Protein AF-A0A2S2PWU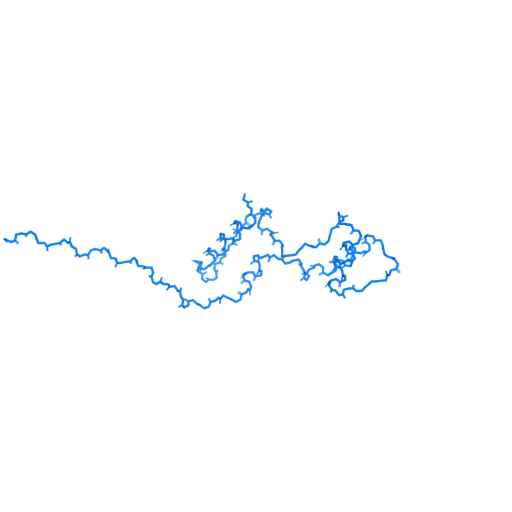6-F1 (afdb_monomer_lite)

Radius of gyration: 25.41 Å; chains: 1; bounding box: 59×40×78 Å

Secondary structure (DSSP, 8-state):
--HHHHHHHHHHHGGGSPTT--------GGG--BSS----TTS-HHHHHHHHHHTT---PSS--HHHHHHHHHHHGGGT--BHHHHHHHSPPPPSTT------------------

Sequence (115 aa):
MNGETFFNWIKNIIPLLKKNAVVVMDNASYHSVKIESCPTTNWRKADIEKWLYEKGETYEKPMVIPRLLEIVKRIKPRYDKYVIDEFYNSPRPPESKRPASSQHRRLQHRSRSRD

Structure (mmCIF, N/CA/C/O backbone):
data_AF-A0A2S2PWU6-F1
#
_entry.id   AF-A0A2S2PWU6-F1
#
loop_
_atom_site.group_PDB
_atom_site.id
_atom_site.type_symbol
_atom_site.label_atom_id
_atom_site.label_alt_id
_atom_site.label_comp_id
_atom_site.label_asym_id
_atom_site.label_entity_id
_atom_site.label_seq_id
_atom_site.pdbx_PDB_ins_code
_atom_site.Cartn_x
_atom_site.Cartn_y
_atom_site.Cartn_z
_atom_site.occupancy
_atom_site.B_iso_or_equiv
_atom_site.auth_seq_id
_atom_site.auth_comp_id
_atom_site.auth_asym_id
_atom_site.auth_atom_id
_atom_site.pdbx_PDB_model_num
ATOM 1 N N . MET A 1 1 ? -14.454 11.153 1.261 1.00 69.75 1 MET A N 1
ATOM 2 C CA . MET A 1 1 ? -13.707 10.649 2.436 1.00 69.75 1 MET A CA 1
ATOM 3 C C . MET A 1 1 ? -12.292 10.308 1.983 1.00 69.75 1 MET A C 1
ATOM 5 O O . MET A 1 1 ? -12.154 9.860 0.852 1.00 69.75 1 MET A O 1
ATOM 9 N N . ASN A 1 2 ? -11.255 10.572 2.783 1.00 84.44 2 ASN A N 1
ATOM 10 C CA . ASN A 1 2 ? -9.871 10.201 2.455 1.00 84.44 2 ASN A CA 1
ATOM 11 C C . ASN A 1 2 ? -9.379 9.079 3.391 1.00 84.44 2 ASN A C 1
ATOM 13 O O . ASN A 1 2 ? -9.988 8.831 4.436 1.00 84.44 2 ASN A O 1
ATOM 17 N N . GLY A 1 3 ? -8.301 8.394 3.002 1.00 82.12 3 GLY A N 1
ATOM 18 C CA . GLY A 1 3 ? -7.781 7.242 3.746 1.00 82.12 3 GLY A CA 1
ATOM 19 C C . GLY A 1 3 ? -7.333 7.578 5.170 1.00 82.12 3 GLY A C 1
ATOM 20 O O . GLY A 1 3 ? -7.560 6.797 6.087 1.00 82.12 3 GLY A O 1
ATOM 21 N N . GLU A 1 4 ? -6.780 8.771 5.386 1.00 85.62 4 GLU A N 1
ATOM 22 C CA . GLU A 1 4 ? -6.343 9.239 6.705 1.00 85.62 4 GLU A CA 1
ATOM 23 C C . GLU A 1 4 ? -7.523 9.502 7.654 1.00 85.62 4 GLU A C 1
ATOM 25 O O . GLU A 1 4 ? -7.516 9.069 8.804 1.00 85.62 4 GLU A O 1
ATOM 30 N N . THR A 1 5 ? -8.576 10.158 7.162 1.00 87.00 5 THR A N 1
ATOM 31 C CA . THR A 1 5 ? -9.817 10.410 7.913 1.00 87.00 5 THR A CA 1
ATOM 32 C C . THR A 1 5 ? -10.456 9.090 8.313 1.00 87.00 5 THR A C 1
ATOM 34 O O . THR A 1 5 ? -10.873 8.918 9.458 1.00 87.00 5 THR A O 1
ATOM 37 N N . PHE A 1 6 ? -10.499 8.138 7.379 1.00 86.88 6 PHE A N 1
ATOM 38 C CA . PHE A 1 6 ? -10.986 6.796 7.648 1.00 86.88 6 PHE A CA 1
ATOM 39 C C . PHE A 1 6 ? -10.130 6.076 8.701 1.00 86.88 6 PHE A C 1
ATOM 41 O O . PHE A 1 6 ? -10.671 5.533 9.664 1.00 86.88 6 PHE A O 1
ATOM 48 N N . PHE A 1 7 ? -8.804 6.118 8.563 1.00 86.62 7 PHE A N 1
ATOM 49 C CA . PHE A 1 7 ? -7.885 5.487 9.506 1.00 86.62 7 PHE A CA 1
ATOM 50 C C . PHE A 1 7 ? -8.022 6.067 10.923 1.00 86.62 7 PHE A C 1
ATOM 52 O O . PHE A 1 7 ? -8.106 5.326 11.903 1.00 86.62 7 PHE A O 1
ATOM 59 N N . ASN A 1 8 ? -8.128 7.391 11.039 1.00 87.94 8 ASN A N 1
ATOM 60 C CA . ASN A 1 8 ? -8.358 8.065 12.315 1.00 87.94 8 ASN A CA 1
ATOM 61 C C . ASN A 1 8 ? -9.701 7.668 12.938 1.00 87.94 8 ASN A C 1
ATOM 63 O O . ASN A 1 8 ? -9.785 7.461 14.149 1.00 87.94 8 ASN A O 1
ATOM 67 N N . TRP A 1 9 ? -10.750 7.518 12.130 1.00 89.19 9 TRP A N 1
ATOM 68 C CA . TRP A 1 9 ? -12.043 7.045 12.611 1.00 89.19 9 TRP A CA 1
ATOM 69 C C . TRP A 1 9 ? -11.973 5.599 13.128 1.00 89.19 9 TRP A C 1
ATOM 71 O O . TRP A 1 9 ? -12.337 5.349 14.280 1.00 89.19 9 TRP A O 1
ATOM 81 N N . ILE A 1 10 ? -11.440 4.653 12.345 1.00 87.94 10 ILE A N 1
ATOM 82 C CA . ILE A 1 10 ? -11.423 3.233 12.736 1.00 87.94 10 ILE A CA 1
ATOM 83 C C . ILE A 1 10 ? -10.522 2.974 13.950 1.00 87.94 10 ILE A C 1
ATOM 85 O O . ILE A 1 10 ? -10.879 2.188 14.829 1.00 87.94 10 ILE A O 1
ATOM 89 N N . LYS A 1 11 ? -9.408 3.709 14.065 1.00 87.19 11 LYS A N 1
ATOM 90 C CA . LYS A 1 11 ? -8.515 3.679 15.230 1.00 87.19 11 LYS A CA 1
ATOM 91 C C . LYS A 1 11 ? -9.239 4.024 16.533 1.00 87.19 11 LYS A C 1
ATOM 93 O O . LYS A 1 11 ? -8.936 3.435 17.567 1.00 87.19 11 LYS A O 1
ATOM 98 N N . ASN A 1 12 ? -10.194 4.953 16.488 1.00 88.81 12 ASN A N 1
ATOM 99 C CA . ASN A 1 12 ? -10.986 5.354 17.651 1.00 88.81 12 ASN A CA 1
ATOM 100 C C . ASN A 1 12 ? -12.160 4.402 17.928 1.00 88.81 12 ASN A C 1
ATOM 102 O O . ASN A 1 12 ? -12.552 4.238 19.081 1.00 88.81 12 ASN A O 1
ATOM 106 N N . ILE A 1 13 ? -12.707 3.755 16.895 1.00 89.19 13 ILE A N 1
ATOM 107 C CA . ILE A 1 13 ? -13.816 2.802 17.032 1.00 89.19 13 ILE A CA 1
ATOM 108 C C . ILE A 1 13 ? -13.345 1.449 17.577 1.00 89.19 13 ILE A C 1
ATOM 110 O O . ILE A 1 13 ? -14.004 0.900 18.456 1.00 89.19 13 ILE A O 1
ATOM 114 N N . ILE A 1 14 ? -12.209 0.914 17.111 1.00 86.81 14 ILE A N 1
ATOM 115 C CA . ILE A 1 14 ? -11.728 -0.431 17.487 1.00 86.81 14 ILE A CA 1
ATOM 116 C C . ILE A 1 14 ? -11.655 -0.655 19.015 1.00 86.81 14 ILE A C 1
ATOM 118 O O . ILE A 1 14 ? -12.136 -1.694 19.473 1.00 86.81 14 ILE A O 1
ATOM 122 N N . PRO A 1 15 ? -11.131 0.277 19.840 1.00 86.75 15 PRO A N 1
ATOM 123 C CA . PRO A 1 15 ? -11.099 0.128 21.302 1.00 86.75 15 PRO A CA 1
ATOM 124 C C . PRO A 1 15 ? -12.478 0.118 21.984 1.00 86.75 15 PRO A C 1
ATOM 126 O O . PRO A 1 15 ? -12.600 -0.302 23.139 1.00 86.75 15 PRO A O 1
ATOM 129 N N . LEU A 1 16 ? -13.514 0.611 21.303 1.00 88.62 16 LEU A N 1
ATOM 130 C CA . LEU A 1 16 ? -14.890 0.646 21.803 1.00 88.62 16 LEU A CA 1
ATOM 131 C C . LEU A 1 16 ? -15.652 -0.648 21.490 1.00 88.62 16 LEU A C 1
ATOM 133 O O . LEU A 1 16 ? -16.712 -0.892 22.066 1.00 88.62 16 LEU A O 1
ATOM 137 N N . LEU A 1 17 ? -15.123 -1.483 20.592 1.00 88.31 17 LEU A N 1
ATOM 138 C CA . LEU A 1 17 ? -15.754 -2.734 20.204 1.00 88.31 17 LEU A CA 1
ATOM 139 C C . LEU A 1 17 ? -15.564 -3.814 21.271 1.00 88.31 17 LEU A C 1
ATOM 141 O O . LEU A 1 17 ? -14.515 -3.938 21.906 1.00 88.31 17 LEU A O 1
ATOM 145 N N . LYS A 1 18 ? -16.593 -4.652 21.426 1.00 87.56 18 LYS A N 1
ATOM 146 C CA . LYS A 1 18 ? -16.519 -5.852 22.263 1.00 87.56 18 LYS A CA 1
ATOM 147 C C . LYS A 1 18 ? -15.467 -6.817 21.709 1.00 87.56 18 LYS A C 1
ATOM 149 O O . LYS A 1 18 ? -15.174 -6.837 20.512 1.00 87.56 18 LYS A O 1
ATOM 154 N N . LYS A 1 19 ? -14.923 -7.664 22.585 1.00 84.19 19 LYS A N 1
ATOM 155 C CA . LYS A 1 19 ? -14.042 -8.763 22.170 1.00 84.19 19 LYS A CA 1
ATOM 156 C C . LYS A 1 19 ? -14.753 -9.622 21.110 1.00 84.19 19 LYS A C 1
ATOM 158 O O . LYS A 1 19 ? -15.940 -9.901 21.253 1.00 84.19 19 LYS A O 1
ATOM 163 N N . ASN A 1 20 ? -14.019 -10.028 20.072 1.00 85.19 20 ASN A N 1
ATOM 164 C CA . ASN A 1 20 ? -14.509 -10.825 18.937 1.00 85.19 20 ASN A CA 1
ATOM 165 C C . ASN A 1 20 ? -15.611 -10.158 18.087 1.00 85.19 20 ASN A C 1
ATOM 167 O O . ASN A 1 20 ? -16.334 -10.851 17.376 1.00 85.19 20 ASN A O 1
ATOM 171 N N . ALA A 1 21 ? -15.765 -8.832 18.148 1.00 88.19 21 ALA A N 1
ATOM 172 C CA . ALA A 1 21 ? -16.638 -8.121 17.219 1.00 88.19 21 ALA A CA 1
ATOM 173 C C . ALA A 1 21 ? -16.116 -8.227 15.775 1.00 88.19 21 ALA A C 1
ATOM 175 O O . ALA A 1 21 ? -14.908 -8.159 15.539 1.00 88.19 21 ALA A O 1
ATOM 176 N N . VAL A 1 22 ? -17.042 -8.343 14.821 1.00 87.12 22 VAL A N 1
ATOM 177 C CA . VAL A 1 22 ? -16.759 -8.350 13.380 1.00 87.12 22 VAL A CA 1
ATOM 178 C C . VAL A 1 22 ? -17.153 -6.996 12.800 1.00 87.12 22 VAL A C 1
ATOM 180 O O . VAL A 1 22 ? -18.264 -6.522 13.032 1.00 87.12 22 VAL A O 1
ATOM 183 N N . VAL A 1 23 ? -16.243 -6.376 12.052 1.00 85.44 23 VAL A N 1
ATOM 184 C CA . VAL A 1 23 ? -16.494 -5.136 11.308 1.00 85.44 23 VAL A CA 1
ATOM 185 C C . VAL A 1 23 ? -16.529 -5.486 9.826 1.00 85.44 23 VAL A C 1
ATOM 187 O O . VAL A 1 23 ? -15.562 -6.031 9.303 1.00 85.44 23 VAL A O 1
ATOM 190 N N . VAL A 1 24 ? -17.641 -5.180 9.160 1.00 84.69 24 VAL A N 1
ATOM 191 C CA . VAL A 1 24 ? -17.807 -5.353 7.711 1.00 84.69 24 VAL A CA 1
ATOM 192 C C . VAL A 1 24 ? -17.857 -3.966 7.081 1.00 84.69 24 VAL A C 1
ATOM 194 O O . VAL A 1 24 ? -18.603 -3.109 7.551 1.00 84.69 24 VAL A O 1
ATOM 197 N N . MET A 1 25 ? -17.044 -3.741 6.052 1.00 84.38 25 MET A N 1
ATOM 198 C CA . MET A 1 25 ? -16.939 -2.468 5.333 1.00 84.38 25 MET A CA 1
ATOM 199 C C . MET A 1 25 ? -17.311 -2.675 3.867 1.00 84.38 25 MET A C 1
ATOM 201 O O . MET A 1 25 ? -17.150 -3.775 3.334 1.00 84.38 25 MET A O 1
ATOM 205 N N . ASP A 1 26 ? -17.809 -1.627 3.218 1.00 85.25 26 ASP A N 1
ATOM 206 C CA . ASP A 1 26 ? -18.003 -1.608 1.774 1.00 85.25 26 ASP A CA 1
ATOM 207 C C . ASP A 1 26 ? -16.654 -1.530 1.035 1.00 85.25 26 ASP A C 1
ATOM 209 O O . ASP A 1 26 ? -15.612 -1.196 1.601 1.00 85.25 26 ASP A O 1
ATOM 213 N N . ASN A 1 27 ? -16.650 -1.873 -0.254 1.00 83.56 27 ASN A N 1
ATOM 214 C CA . ASN A 1 27 ? -15.435 -1.868 -1.073 1.00 83.56 27 ASN A CA 1
ATOM 215 C C . ASN A 1 27 ? -15.120 -0.46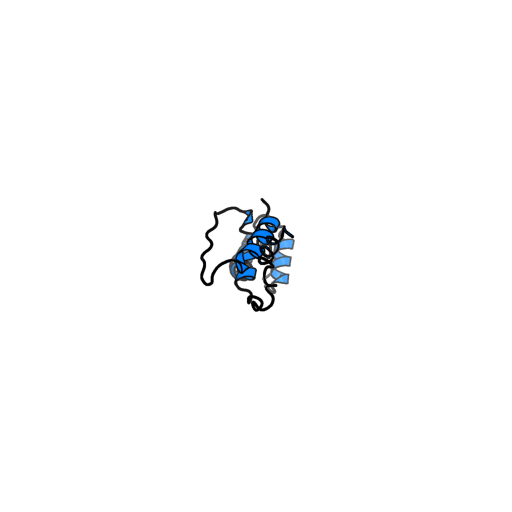1 -1.608 1.00 83.56 27 ASN A C 1
ATOM 217 O O . ASN A 1 27 ? -15.146 -0.218 -2.816 1.00 83.56 27 ASN A O 1
ATOM 221 N N . ALA A 1 28 ? -14.856 0.484 -0.710 1.00 81.00 28 ALA A N 1
ATOM 222 C CA . ALA A 1 28 ? -14.450 1.833 -1.080 1.00 81.00 28 ALA A CA 1
ATOM 223 C C . ALA A 1 28 ? -12.920 1.983 -1.088 1.00 81.00 28 ALA A C 1
ATOM 225 O O . ALA A 1 28 ? -12.217 1.534 -0.183 1.00 81.00 28 ALA A O 1
ATOM 226 N N . SER A 1 29 ? -12.389 2.667 -2.104 1.00 80.50 29 SER A N 1
ATOM 227 C CA . SER A 1 29 ? -10.940 2.764 -2.353 1.00 80.50 29 SER A CA 1
ATOM 228 C C . SER A 1 29 ? -10.141 3.379 -1.199 1.00 80.50 29 SER A C 1
ATOM 230 O O . SER A 1 29 ? -8.973 3.046 -1.011 1.00 80.50 29 SER A O 1
ATOM 232 N N . TYR A 1 30 ? -10.763 4.242 -0.394 1.00 81.56 30 TYR A N 1
ATOM 233 C CA . TYR A 1 30 ? -10.137 4.863 0.77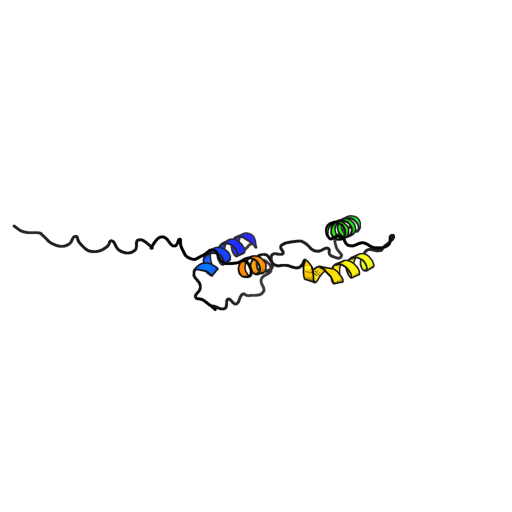5 1.00 81.56 30 TYR A CA 1
ATOM 234 C C . TYR A 1 30 ? -9.995 3.919 1.981 1.00 81.56 30 TYR A C 1
ATOM 236 O O . TYR A 1 30 ? -9.273 4.265 2.913 1.00 81.56 30 TYR A O 1
ATOM 244 N N . HIS A 1 31 ? -10.625 2.739 1.977 1.00 78.00 31 HIS A N 1
ATOM 245 C CA . HIS A 1 31 ? -10.365 1.690 2.970 1.00 78.00 31 HIS A CA 1
ATOM 246 C C . HIS A 1 31 ? -9.064 0.937 2.680 1.00 78.00 31 HIS A C 1
ATOM 248 O O . HIS A 1 31 ? -8.408 0.443 3.588 1.00 78.00 31 HIS A O 1
ATOM 254 N N . SER A 1 32 ? -8.638 0.872 1.421 1.00 79.56 32 SER A N 1
ATOM 255 C CA . SER A 1 32 ? -7.497 0.059 0.992 1.00 79.56 32 SER A CA 1
ATOM 256 C C . SER A 1 32 ? -6.190 0.857 0.942 1.00 79.56 32 SER A C 1
ATOM 258 O O . SER A 1 32 ? -5.455 0.801 -0.047 1.00 79.56 32 SER A O 1
ATOM 260 N N . VAL A 1 33 ? -5.886 1.614 2.002 1.00 81.62 33 VAL A N 1
ATOM 261 C CA . VAL A 1 33 ? -4.625 2.367 2.090 1.00 81.62 33 VAL A CA 1
ATOM 262 C C . VAL A 1 33 ? -3.467 1.388 2.269 1.00 81.62 33 VAL A C 1
ATOM 264 O O . VAL A 1 33 ? -3.390 0.676 3.274 1.00 81.62 33 VAL A O 1
ATOM 267 N N . LYS A 1 34 ? -2.566 1.353 1.285 1.00 83.12 34 LYS A N 1
ATOM 268 C CA . LYS A 1 34 ? -1.351 0.535 1.327 1.00 83.12 34 LYS A CA 1
ATOM 269 C C . LYS A 1 34 ? -0.270 1.222 2.146 1.00 83.12 34 LYS A C 1
ATOM 271 O O . LYS A 1 34 ? -0.128 2.440 2.082 1.00 83.12 34 LYS A O 1
ATOM 276 N N . ILE A 1 35 ? 0.505 0.428 2.875 1.00 78.75 35 ILE A N 1
ATOM 277 C CA . ILE A 1 35 ? 1.662 0.912 3.642 1.00 78.75 35 ILE A CA 1
ATOM 278 C C . ILE A 1 35 ? 2.773 1.358 2.702 1.00 78.75 35 ILE A C 1
ATOM 280 O O . ILE A 1 35 ? 3.405 2.387 2.914 1.00 78.75 35 ILE A O 1
ATOM 284 N N . GLU A 1 36 ? 2.977 0.597 1.633 1.00 81.38 36 GLU A N 1
ATOM 285 C CA . GLU A 1 36 ? 3.942 0.922 0.603 1.00 81.38 36 GLU A CA 1
ATOM 286 C C . GLU A 1 36 ? 3.354 0.752 -0.794 1.00 81.38 36 GLU A C 1
ATOM 288 O O . GLU A 1 36 ? 2.498 -0.096 -1.061 1.00 81.38 36 GLU A O 1
ATOM 293 N N . SER A 1 37 ? 3.826 1.592 -1.710 1.00 82.81 37 SER A N 1
ATOM 294 C CA . SER A 1 37 ? 3.423 1.517 -3.108 1.00 82.81 37 SER A CA 1
ATOM 295 C C . SER A 1 37 ? 4.274 0.478 -3.825 1.00 82.81 37 SER A C 1
ATOM 297 O O . SER A 1 37 ? 5.476 0.656 -3.996 1.00 82.81 37 SER A O 1
ATOM 299 N N . CYS A 1 38 ? 3.639 -0.608 -4.261 1.00 86.75 3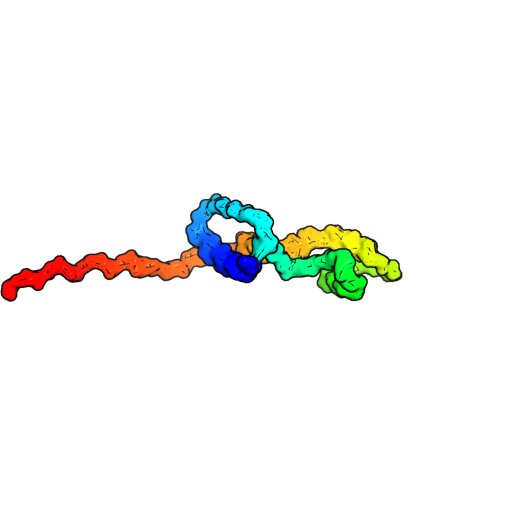8 CYS A N 1
ATOM 300 C CA . CYS A 1 38 ? 4.288 -1.600 -5.112 1.00 86.75 38 CYS A CA 1
ATOM 301 C C . CYS A 1 38 ? 4.371 -1.093 -6.563 1.00 86.75 38 CYS A C 1
ATOM 303 O O . CYS A 1 38 ? 3.400 -0.491 -7.043 1.00 86.75 38 CYS A O 1
ATOM 305 N N . PRO A 1 39 ? 5.455 -1.398 -7.298 1.00 89.00 39 PRO A N 1
ATOM 306 C CA . PRO A 1 39 ? 5.580 -0.999 -8.688 1.00 89.00 39 PRO A CA 1
ATOM 307 C C . PRO A 1 39 ? 4.461 -1.549 -9.577 1.00 89.00 39 PRO A C 1
ATOM 309 O O . PRO A 1 39 ? 3.966 -2.665 -9.394 1.00 89.00 39 PRO A O 1
ATOM 312 N N . THR A 1 40 ? 4.071 -0.751 -10.568 1.00 88.06 40 THR A N 1
ATOM 313 C CA . THR A 1 40 ? 3.053 -1.096 -11.572 1.00 88.06 40 THR A CA 1
ATOM 314 C C . THR A 1 40 ? 3.594 -0.850 -12.979 1.00 88.06 40 THR A C 1
ATOM 316 O O . THR A 1 40 ? 4.683 -0.308 -13.145 1.00 88.06 40 THR A O 1
ATOM 319 N N . THR A 1 41 ? 2.834 -1.217 -14.013 1.00 87.31 41 THR A N 1
ATOM 320 C CA . THR A 1 41 ? 3.195 -0.971 -15.423 1.00 87.31 41 THR A CA 1
ATOM 321 C C . THR A 1 41 ? 3.418 0.503 -15.756 1.00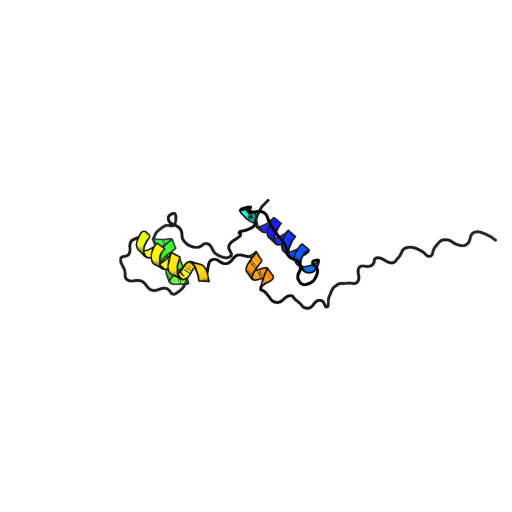 87.31 41 THR A C 1
ATOM 323 O O . THR A 1 41 ? 4.084 0.799 -16.740 1.00 87.31 41 THR A O 1
ATOM 326 N N . ASN A 1 42 ? 2.897 1.417 -14.933 1.00 89.56 42 ASN A N 1
ATOM 327 C CA . ASN A 1 42 ? 3.030 2.860 -15.123 1.00 89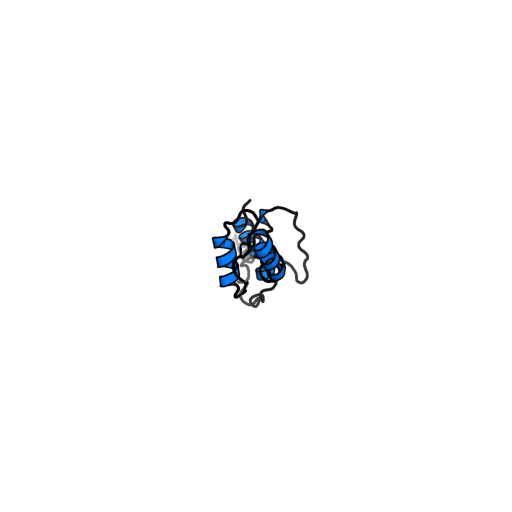.56 42 ASN A CA 1
ATOM 328 C C . ASN A 1 42 ? 4.317 3.438 -14.506 1.00 89.56 42 ASN A C 1
ATOM 330 O O . ASN A 1 42 ? 4.576 4.630 -14.648 1.00 89.56 42 ASN A O 1
ATOM 334 N N . TRP A 1 43 ? 5.107 2.633 -13.790 1.00 92.75 43 TRP A N 1
ATOM 335 C CA . TRP A 1 43 ? 6.362 3.083 -13.185 1.00 92.75 43 TRP A CA 1
ATOM 336 C C . TRP A 1 43 ? 7.483 3.135 -14.220 1.00 92.75 43 TRP A C 1
ATOM 338 O O . TRP A 1 43 ? 7.534 2.323 -15.148 1.00 92.75 43 TRP A O 1
ATOM 348 N N . ARG A 1 44 ? 8.428 4.066 -14.048 1.00 93.38 44 ARG A N 1
ATOM 349 C CA . ARG A 1 44 ? 9.626 4.088 -14.892 1.00 93.38 44 ARG A CA 1
ATOM 350 C C . ARG A 1 44 ? 10.485 2.880 -14.550 1.00 93.38 44 ARG A C 1
ATOM 352 O O . ARG A 1 44 ? 10.575 2.480 -13.393 1.00 93.38 44 ARG A O 1
ATOM 359 N N . LYS A 1 45 ? 11.186 2.340 -15.549 1.00 91.12 45 LYS A N 1
ATOM 360 C CA . LYS A 1 45 ? 12.097 1.202 -15.359 1.00 91.12 45 LYS A CA 1
ATOM 361 C C . LYS A 1 45 ? 13.062 1.425 -14.187 1.00 91.12 45 LYS A C 1
ATOM 363 O O . LYS A 1 45 ? 13.182 0.550 -13.342 1.00 91.12 45 LYS A O 1
ATOM 368 N N . ALA A 1 46 ? 13.681 2.604 -14.110 1.00 91.56 46 ALA A N 1
ATOM 369 C CA . ALA A 1 46 ? 14.607 2.954 -13.034 1.00 91.56 46 ALA A CA 1
ATOM 370 C C . ALA A 1 46 ? 13.963 2.891 -11.635 1.00 91.56 46 ALA A C 1
ATOM 372 O O . ALA A 1 46 ? 14.602 2.422 -10.698 1.00 91.56 46 ALA A O 1
ATOM 373 N N . ASP A 1 47 ? 12.696 3.293 -11.498 1.00 93.06 47 ASP A N 1
ATOM 374 C CA . ASP A 1 47 ? 11.977 3.247 -10.218 1.00 93.06 47 ASP A CA 1
ATOM 375 C C . ASP A 1 47 ? 11.664 1.800 -9.807 1.00 93.06 47 ASP A C 1
ATOM 377 O O . ASP A 1 47 ? 11.769 1.450 -8.634 1.00 93.06 47 ASP A O 1
ATOM 381 N N . ILE A 1 48 ? 11.334 0.936 -10.776 1.00 92.25 48 ILE A N 1
ATOM 382 C CA . ILE A 1 48 ? 11.133 -0.504 -10.539 1.00 92.25 48 ILE A CA 1
ATOM 383 C C . ILE A 1 48 ? 12.452 -1.157 -10.104 1.00 92.25 48 ILE A C 1
ATOM 385 O O . ILE A 1 48 ? 12.475 -1.917 -9.138 1.00 92.25 48 ILE A O 1
ATOM 389 N N . GLU A 1 49 ? 13.553 -0.848 -10.795 1.00 91.06 49 GLU A N 1
ATOM 390 C CA . GLU A 1 49 ? 14.890 -1.347 -10.457 1.00 91.06 49 GLU A CA 1
ATOM 391 C C . GLU A 1 49 ? 15.320 -0.910 -9.052 1.00 91.06 49 GLU A C 1
ATOM 393 O O . GLU A 1 49 ? 15.836 -1.726 -8.288 1.00 91.06 49 GLU A O 1
ATOM 398 N N . LYS A 1 50 ? 15.069 0.357 -8.702 1.00 92.00 50 LYS A N 1
ATOM 399 C CA . LYS A 1 50 ? 15.341 0.905 -7.372 1.00 92.00 50 LYS A CA 1
ATOM 400 C C . LYS A 1 50 ? 14.515 0.201 -6.299 1.00 92.00 50 LYS A C 1
ATOM 402 O O . LYS A 1 50 ? 15.074 -0.204 -5.287 1.00 92.00 50 LYS A O 1
ATOM 407 N N . TRP A 1 51 ? 13.216 0.007 -6.530 1.00 92.56 51 TRP A N 1
ATOM 408 C CA . TRP A 1 51 ? 12.349 -0.683 -5.575 1.00 92.56 51 TRP A CA 1
ATOM 409 C C . TRP A 1 51 ? 12.805 -2.129 -5.336 1.00 92.56 51 TRP A C 1
ATOM 411 O O . TRP A 1 51 ? 12.903 -2.558 -4.192 1.00 92.56 51 TRP A O 1
ATOM 421 N N . LEU A 1 52 ? 13.160 -2.870 -6.393 1.00 91.12 52 LEU A N 1
ATOM 422 C CA . LEU A 1 52 ? 13.707 -4.228 -6.260 1.00 91.12 52 LEU A CA 1
ATOM 423 C C . LEU A 1 52 ? 15.023 -4.245 -5.469 1.00 91.12 52 LEU A C 1
ATOM 425 O O . LEU A 1 52 ? 15.196 -5.092 -4.594 1.00 91.12 52 LEU A O 1
ATOM 429 N N . TYR A 1 53 ? 15.909 -3.279 -5.724 1.00 90.88 53 TYR A N 1
ATOM 430 C CA . TYR A 1 53 ? 17.156 -3.121 -4.977 1.00 90.88 53 TYR A CA 1
ATOM 431 C C . TYR A 1 53 ? 16.910 -2.828 -3.488 1.00 90.88 53 TYR A C 1
ATOM 433 O O . TYR A 1 53 ? 17.520 -3.461 -2.631 1.00 90.88 53 TYR A O 1
ATOM 441 N N . GLU A 1 54 ? 15.972 -1.934 -3.160 1.00 90.69 54 GLU A N 1
ATOM 442 C CA . GLU A 1 54 ? 15.574 -1.633 -1.775 1.00 90.69 54 GLU A CA 1
ATOM 443 C C . GLU A 1 54 ? 14.985 -2.854 -1.052 1.00 90.69 54 GLU A C 1
ATOM 445 O O . GLU A 1 54 ? 15.107 -2.967 0.168 1.00 90.69 54 GLU A O 1
ATOM 450 N N . LYS A 1 55 ? 14.367 -3.788 -1.787 1.00 90.19 55 LYS A N 1
ATOM 451 C CA . LYS A 1 55 ? 13.881 -5.069 -1.245 1.00 90.19 55 LYS A CA 1
ATOM 452 C C . LYS A 1 55 ? 14.950 -6.161 -1.183 1.00 90.19 55 LYS A C 1
ATOM 454 O O . LYS A 1 55 ? 14.667 -7.240 -0.670 1.00 90.19 55 LYS A O 1
ATOM 459 N N . GLY A 1 56 ? 16.165 -5.882 -1.655 1.00 88.69 56 GLY A N 1
ATOM 460 C CA . GLY A 1 56 ? 17.275 -6.833 -1.676 1.00 88.69 56 GLY A CA 1
ATOM 461 C C . GLY A 1 56 ? 17.156 -7.905 -2.762 1.00 88.69 56 GLY A C 1
ATOM 462 O O . GLY A 1 56 ? 17.833 -8.926 -2.675 1.00 88.69 56 GLY A O 1
ATOM 463 N N . GLU A 1 57 ? 16.310 -7.705 -3.777 1.00 89.06 57 GLU A N 1
ATOM 464 C CA . GLU A 1 57 ? 16.188 -8.644 -4.894 1.00 89.06 57 GLU A CA 1
ATOM 465 C C . GLU A 1 57 ? 17.251 -8.359 -5.955 1.00 89.06 57 GLU A C 1
ATOM 467 O O . GLU A 1 57 ? 17.362 -7.252 -6.490 1.00 89.06 57 GLU A O 1
ATOM 472 N N . THR A 1 58 ? 18.016 -9.392 -6.296 1.00 84.38 58 THR A N 1
ATOM 473 C CA . THR A 1 58 ? 18.995 -9.357 -7.379 1.00 84.38 58 THR A CA 1
ATOM 474 C C . THR A 1 58 ? 18.386 -9.926 -8.658 1.00 84.38 58 THR A C 1
ATOM 476 O O . THR A 1 58 ? 17.600 -10.874 -8.643 1.00 84.38 58 THR A O 1
ATOM 479 N N . TYR A 1 59 ? 18.734 -9.328 -9.793 1.00 83.00 59 TYR A N 1
ATOM 480 C CA . TYR A 1 59 ? 18.302 -9.776 -11.112 1.00 83.00 59 TYR A CA 1
ATOM 481 C C . TYR A 1 59 ? 19.415 -9.530 -12.130 1.00 83.00 59 TYR A C 1
ATOM 483 O O . TYR A 1 59 ? 20.212 -8.600 -11.991 1.00 83.00 59 TYR A O 1
ATOM 491 N N . GLU A 1 60 ? 19.479 -10.377 -13.152 1.00 83.12 60 GLU A N 1
ATOM 492 C CA . GLU A 1 60 ? 20.482 -10.278 -14.209 1.00 83.12 60 GLU A CA 1
ATOM 493 C C . GLU A 1 60 ? 20.146 -9.121 -15.159 1.00 83.12 60 GLU A C 1
ATOM 495 O O . GLU A 1 60 ? 19.019 -9.007 -15.641 1.00 83.12 60 GLU A O 1
ATOM 500 N N . LYS A 1 61 ? 21.103 -8.225 -15.415 1.00 81.69 61 LYS A N 1
ATOM 501 C CA . LYS A 1 61 ? 20.924 -7.123 -16.370 1.00 81.69 61 LYS A CA 1
ATOM 502 C C . LYS A 1 61 ? 21.432 -7.545 -17.756 1.00 81.69 61 LYS A C 1
ATOM 504 O O . LYS A 1 61 ? 22.459 -8.211 -17.823 1.00 81.69 61 LYS A O 1
ATOM 509 N N . PRO A 1 62 ? 20.795 -7.092 -18.854 1.00 81.56 62 PRO A N 1
ATOM 510 C CA . PRO A 1 62 ? 19.661 -6.165 -18.914 1.00 81.56 62 PRO A CA 1
ATOM 511 C C . PRO A 1 62 ? 18.287 -6.866 -18.888 1.00 81.56 62 PRO A C 1
ATOM 513 O O . PRO A 1 62 ? 18.049 -7.815 -19.624 1.00 81.56 62 PRO A O 1
ATOM 516 N N . MET A 1 63 ? 17.327 -6.326 -18.124 1.00 84.50 63 MET A N 1
ATOM 517 C CA . MET A 1 63 ? 15.920 -6.762 -18.159 1.00 84.50 63 MET A CA 1
ATOM 518 C C . MET A 1 63 ? 14.982 -5.698 -18.735 1.00 84.50 63 MET A C 1
ATOM 520 O O . MET A 1 63 ? 15.208 -4.492 -18.610 1.00 84.50 63 MET A O 1
ATOM 524 N N . VAL A 1 64 ? 13.896 -6.153 -19.358 1.00 89.94 64 VAL A N 1
ATOM 525 C CA . VAL A 1 64 ? 12.773 -5.314 -19.805 1.00 89.94 64 VAL A CA 1
ATOM 526 C C . VAL A 1 64 ? 11.733 -5.156 -18.690 1.00 89.94 64 VAL A C 1
ATOM 528 O O . VAL A 1 64 ? 11.641 -6.002 -17.802 1.00 89.94 64 VAL A O 1
ATOM 531 N N . ILE A 1 65 ? 10.916 -4.097 -18.749 1.00 91.31 65 ILE A N 1
ATOM 532 C CA . ILE A 1 65 ? 9.890 -3.796 -17.730 1.00 91.31 65 ILE A CA 1
ATOM 533 C C . ILE A 1 65 ? 8.987 -5.007 -17.412 1.00 91.31 65 ILE A C 1
ATOM 535 O O . ILE A 1 65 ? 8.815 -5.293 -16.228 1.00 91.31 65 ILE A O 1
ATOM 539 N N . PRO A 1 66 ? 8.457 -5.771 -18.393 1.00 91.88 66 PRO A N 1
ATOM 540 C CA . PRO A 1 66 ? 7.623 -6.937 -18.093 1.00 91.88 66 PRO A CA 1
ATOM 541 C C . PRO A 1 66 ? 8.319 -7.988 -17.218 1.00 91.88 66 PRO A C 1
ATOM 543 O O . PRO A 1 66 ? 7.710 -8.484 -16.275 1.00 91.88 66 PRO A O 1
ATOM 546 N N . ARG A 1 67 ? 9.607 -8.267 -17.470 1.00 91.75 67 ARG A N 1
ATOM 547 C CA . ARG A 1 67 ? 10.405 -9.216 -16.673 1.00 91.75 67 ARG A CA 1
ATOM 548 C C . ARG A 1 67 ? 10.631 -8.716 -15.251 1.00 91.75 67 ARG A C 1
ATOM 550 O O . ARG A 1 67 ? 10.466 -9.476 -14.304 1.00 91.75 67 ARG A O 1
ATOM 557 N N . LEU A 1 68 ? 10.926 -7.427 -15.084 1.00 91.69 68 LEU A N 1
ATOM 558 C CA . LEU A 1 68 ? 11.035 -6.828 -13.751 1.00 91.69 68 LEU A CA 1
ATOM 559 C C . LEU A 1 68 ? 9.707 -6.935 -12.986 1.00 91.69 68 LEU A C 1
ATOM 561 O O . LEU A 1 68 ? 9.695 -7.265 -11.803 1.00 91.69 68 LEU A O 1
ATOM 565 N N . LEU A 1 69 ? 8.574 -6.728 -13.664 1.00 92.62 69 LEU A N 1
ATOM 566 C CA . LEU A 1 69 ? 7.252 -6.856 -13.052 1.00 92.62 69 LEU A CA 1
ATOM 567 C C . LEU A 1 69 ? 6.883 -8.304 -12.692 1.00 92.62 69 LEU A C 1
ATOM 569 O O . LEU A 1 69 ? 6.111 -8.494 -11.755 1.00 92.62 69 LEU A O 1
ATOM 573 N N . GLU A 1 70 ? 7.418 -9.321 -13.373 1.00 92.56 70 GLU A N 1
ATOM 574 C CA . GLU A 1 70 ? 7.282 -10.728 -12.952 1.00 92.56 70 GLU A CA 1
ATOM 575 C C . GLU A 1 70 ? 7.947 -10.963 -11.588 1.00 92.56 70 GLU A C 1
ATOM 577 O O . GLU A 1 70 ? 7.342 -11.568 -10.700 1.00 92.56 70 GLU A O 1
ATOM 582 N N . ILE A 1 71 ? 9.145 -10.408 -11.385 1.00 91.25 71 ILE A N 1
ATOM 583 C CA . ILE A 1 71 ? 9.855 -10.471 -10.099 1.00 91.25 71 ILE A CA 1
ATOM 584 C C . ILE A 1 71 ? 9.064 -9.716 -9.027 1.00 91.25 71 ILE A C 1
ATOM 586 O O . ILE A 1 71 ? 8.802 -10.263 -7.954 1.00 91.25 71 ILE A O 1
ATOM 590 N N . VAL A 1 72 ? 8.596 -8.500 -9.340 1.00 91.06 72 VAL A N 1
ATOM 591 C CA . VAL A 1 72 ? 7.737 -7.720 -8.435 1.00 91.06 72 VAL A CA 1
ATOM 592 C C . VAL A 1 72 ? 6.497 -8.524 -8.051 1.00 91.06 72 VAL A C 1
ATOM 594 O O . VAL A 1 72 ? 6.193 -8.620 -6.869 1.00 91.06 72 VAL A O 1
ATOM 597 N N . LYS A 1 73 ? 5.795 -9.155 -9.002 1.00 90.38 73 LYS A N 1
ATOM 598 C CA . LYS A 1 73 ? 4.604 -9.977 -8.719 1.00 90.38 73 LYS A CA 1
ATOM 599 C C . LYS A 1 73 ? 4.897 -11.124 -7.754 1.00 90.38 73 LYS A C 1
ATOM 601 O O . LYS A 1 73 ? 4.061 -11.400 -6.899 1.00 90.38 73 LYS A O 1
ATOM 606 N N . ARG A 1 74 ? 6.065 -11.765 -7.862 1.00 89.81 74 ARG A N 1
ATOM 607 C CA . ARG A 1 74 ? 6.475 -12.862 -6.973 1.00 89.81 74 ARG A CA 1
ATOM 608 C C . ARG A 1 74 ? 6.663 -12.398 -5.528 1.00 89.81 74 ARG A C 1
ATOM 610 O O . ARG A 1 74 ? 6.294 -13.120 -4.607 1.00 89.81 74 ARG A O 1
ATOM 617 N N . ILE A 1 75 ? 7.233 -11.212 -5.326 1.00 89.69 75 ILE A N 1
ATOM 618 C CA . ILE A 1 75 ? 7.570 -10.715 -3.982 1.00 89.69 75 ILE A CA 1
ATOM 619 C C . ILE A 1 75 ? 6.486 -9.818 -3.382 1.00 89.69 75 ILE A C 1
ATOM 621 O O . ILE A 1 75 ? 6.395 -9.698 -2.163 1.00 89.69 75 ILE A O 1
ATOM 625 N N . LYS A 1 76 ? 5.636 -9.225 -4.225 1.00 85.75 76 LYS A N 1
ATOM 626 C CA . LYS A 1 76 ? 4.567 -8.294 -3.856 1.00 85.75 76 LYS A CA 1
ATOM 627 C C . LYS A 1 76 ? 3.705 -8.776 -2.687 1.00 85.75 76 LYS A C 1
ATOM 629 O O . LYS A 1 76 ? 3.492 -7.958 -1.805 1.00 85.75 76 LYS A O 1
ATOM 634 N N . PRO A 1 77 ? 3.275 -10.049 -2.576 1.00 85.38 77 PRO A N 1
ATOM 635 C CA . PRO A 1 77 ? 2.472 -10.497 -1.434 1.00 85.38 77 PRO A CA 1
ATOM 636 C C . PRO A 1 77 ? 3.118 -10.265 -0.057 1.00 85.38 77 PRO A C 1
ATOM 638 O O . PRO A 1 77 ? 2.411 -10.181 0.938 1.00 85.38 77 PRO A O 1
ATOM 641 N N . ARG A 1 78 ? 4.450 -10.140 0.021 1.00 84.19 78 ARG A N 1
ATOM 642 C CA . ARG A 1 78 ? 5.169 -9.845 1.275 1.00 84.19 78 ARG A CA 1
ATOM 643 C C . ARG A 1 78 ? 5.085 -8.369 1.685 1.00 84.19 78 ARG A C 1
ATOM 645 O O . ARG A 1 78 ? 5.250 -8.050 2.860 1.00 84.19 78 ARG A O 1
ATOM 652 N N . TYR A 1 79 ? 4.848 -7.500 0.709 1.00 82.44 79 TYR A N 1
ATOM 653 C CA . TYR A 1 79 ? 4.938 -6.041 0.793 1.00 82.44 79 TYR A CA 1
ATOM 654 C C . TYR A 1 79 ? 3.581 -5.355 0.558 1.00 82.44 79 TYR A C 1
ATOM 656 O O . TYR A 1 79 ? 3.392 -4.192 0.900 1.00 82.44 79 TYR A O 1
ATOM 664 N N . ASP A 1 80 ? 2.602 -6.076 0.005 1.00 81.06 80 ASP A N 1
ATOM 665 C CA . ASP A 1 80 ? 1.245 -5.596 -0.259 1.00 81.06 80 ASP A CA 1
ATOM 666 C C . ASP A 1 80 ? 0.398 -5.628 1.020 1.00 81.06 80 ASP A C 1
ATOM 668 O O . ASP A 1 80 ? -0.563 -6.384 1.146 1.00 81.06 80 ASP A O 1
ATOM 672 N N . LYS A 1 81 ? 0.827 -4.840 2.008 1.00 84.44 81 LYS A N 1
ATOM 673 C CA . LYS A 1 81 ? 0.210 -4.738 3.329 1.00 84.44 81 LYS A CA 1
ATOM 674 C C . LYS A 1 81 ? -0.662 -3.493 3.428 1.00 84.44 81 LYS A C 1
ATOM 676 O O . LYS A 1 81 ? -0.279 -2.409 2.972 1.00 84.44 81 LYS A O 1
ATOM 681 N N . TYR A 1 82 ? -1.809 -3.634 4.086 1.00 85.50 82 TYR A N 1
ATOM 682 C CA . TYR A 1 82 ? -2.720 -2.529 4.365 1.00 85.50 82 TYR A CA 1
ATOM 683 C C . TYR A 1 82 ? -2.466 -1.931 5.745 1.00 85.50 82 TYR A C 1
ATOM 685 O O . TYR A 1 82 ? -2.192 -2.638 6.713 1.00 85.50 82 TYR A O 1
ATOM 693 N N . VAL A 1 83 ? -2.603 -0.608 5.840 1.00 83.50 83 VAL A N 1
ATOM 694 C CA . VAL A 1 83 ? -2.375 0.146 7.084 1.00 83.50 83 VAL A CA 1
ATOM 695 C C . VAL A 1 83 ? -3.293 -0.349 8.212 1.00 83.50 83 VAL A C 1
ATOM 697 O O . VAL A 1 83 ? -2.878 -0.440 9.366 1.00 83.50 83 VAL A O 1
ATOM 700 N N . ILE A 1 84 ? -4.540 -0.692 7.880 1.00 82.88 84 ILE A N 1
ATOM 701 C CA . ILE A 1 84 ? -5.545 -1.162 8.845 1.00 82.88 84 ILE A CA 1
ATOM 702 C C . ILE A 1 84 ? -5.201 -2.559 9.364 1.00 82.88 84 ILE A C 1
ATOM 704 O O . ILE A 1 84 ? -5.330 -2.805 10.562 1.00 82.88 84 ILE A O 1
ATOM 708 N N . ASP A 1 85 ? -4.741 -3.451 8.486 1.00 84.06 85 ASP A N 1
ATOM 709 C CA . ASP A 1 85 ? -4.421 -4.833 8.849 1.00 84.06 85 ASP A CA 1
ATOM 710 C C . ASP A 1 85 ? -3.244 -4.878 9.824 1.00 84.06 85 ASP A C 1
ATOM 712 O O . ASP A 1 85 ? -3.311 -5.552 10.848 1.00 84.06 85 ASP A O 1
ATOM 716 N N . GLU A 1 86 ? -2.190 -4.098 9.567 1.00 84.88 86 GLU A N 1
ATOM 717 C CA . GLU A 1 86 ? -1.072 -3.967 10.510 1.00 84.88 86 GLU A CA 1
ATOM 718 C C . GLU A 1 86 ? -1.511 -3.317 11.832 1.00 84.88 86 GLU A C 1
ATOM 720 O O . GLU A 1 86 ? -1.067 -3.740 12.899 1.00 84.88 86 GLU A O 1
ATOM 725 N N . PHE A 1 87 ? -2.425 -2.338 11.801 1.00 83.00 87 PHE A N 1
ATOM 726 C CA . PHE A 1 87 ? -2.977 -1.757 13.029 1.00 83.00 87 PHE A CA 1
ATOM 727 C C . PHE A 1 87 ? -3.750 -2.789 13.865 1.00 83.00 87 PHE A C 1
ATOM 729 O O . PHE A 1 87 ? -3.622 -2.796 15.088 1.00 83.00 87 PHE A O 1
ATOM 736 N N . TYR A 1 88 ? -4.534 -3.659 13.225 1.00 80.19 88 TYR A N 1
ATOM 737 C CA . TYR A 1 88 ? -5.322 -4.683 13.912 1.00 80.19 88 TYR A CA 1
ATOM 738 C C . TYR A 1 88 ? -4.465 -5.850 14.423 1.00 80.19 88 TYR A C 1
ATOM 740 O O . TYR A 1 88 ? -4.707 -6.360 15.516 1.00 80.19 88 TYR A O 1
ATOM 748 N N . ASN A 1 89 ? -3.459 -6.258 13.644 1.00 80.69 89 ASN A N 1
ATOM 749 C CA . ASN A 1 89 ? -2.545 -7.346 13.997 1.00 80.69 89 ASN A CA 1
ATOM 750 C C . ASN A 1 89 ? -1.507 -6.934 15.053 1.00 80.69 89 ASN A C 1
ATOM 752 O O . ASN A 1 89 ? -0.913 -7.798 15.702 1.00 80.69 89 ASN A O 1
ATOM 756 N N . SER A 1 90 ? -1.289 -5.631 15.246 1.00 73.31 90 SER A N 1
ATOM 757 C CA . SER A 1 90 ? -0.422 -5.111 16.300 1.00 73.31 90 SER A CA 1
ATOM 758 C C . SER A 1 90 ? -1.009 -5.387 17.696 1.00 73.31 90 SER A C 1
ATOM 760 O O . SER A 1 90 ? -2.221 -5.249 17.903 1.00 73.31 90 SER A O 1
ATOM 762 N N . PRO A 1 91 ? -0.185 -5.776 18.689 1.00 67.25 91 PRO A N 1
ATOM 763 C CA . PRO A 1 91 ? -0.657 -6.027 20.043 1.00 67.25 91 PRO A CA 1
ATOM 764 C C . PRO A 1 91 ? -1.341 -4.785 20.623 1.00 67.25 91 PRO A C 1
ATOM 766 O O . PRO A 1 91 ? -0.760 -3.701 20.708 1.00 67.25 91 PRO A O 1
ATOM 769 N N . ARG A 1 92 ? -2.597 -4.955 21.053 1.00 64.88 92 ARG A N 1
ATOM 770 C CA . ARG A 1 92 ? -3.351 -3.878 21.698 1.00 64.88 92 ARG A CA 1
ATOM 771 C C . ARG A 1 92 ? -2.625 -3.430 22.970 1.00 64.88 92 ARG A C 1
ATOM 773 O O . ARG A 1 92 ? -2.254 -4.287 23.776 1.00 64.88 92 ARG A O 1
ATOM 780 N N . PRO A 1 93 ? -2.457 -2.114 23.193 1.00 58.03 93 PRO A N 1
ATOM 781 C CA . PRO A 1 93 ? -1.958 -1.636 24.468 1.00 58.03 93 PRO A CA 1
ATOM 782 C C . PRO A 1 93 ? -2.898 -2.104 25.591 1.00 58.03 93 PRO A C 1
ATOM 784 O O . PRO A 1 93 ? -4.119 -2.110 25.397 1.00 58.03 93 PRO A O 1
ATOM 787 N N . PRO A 1 94 ? -2.355 -2.525 26.748 1.00 55.16 94 PRO A N 1
ATOM 788 C CA . PRO A 1 94 ? -3.160 -3.021 27.853 1.00 55.16 94 PRO A CA 1
ATOM 789 C C . PRO A 1 94 ? -4.173 -1.963 28.301 1.00 55.16 94 PRO A C 1
ATOM 791 O O . PRO A 1 94 ? -3.875 -0.773 28.376 1.00 55.16 94 PRO A O 1
ATOM 794 N N . GLU A 1 95 ? -5.382 -2.425 28.613 1.00 54.22 95 GLU A N 1
ATOM 795 C CA . GLU A 1 95 ? -6.607 -1.652 28.870 1.00 54.22 95 GLU A CA 1
ATOM 796 C C . GLU A 1 95 ? -6.557 -0.743 30.125 1.00 54.22 95 GLU A C 1
ATOM 798 O O . GLU A 1 95 ? -7.562 -0.176 30.547 1.00 54.22 95 GLU A O 1
ATOM 803 N N . SER A 1 96 ? -5.381 -0.551 30.727 1.00 50.22 96 SER A N 1
ATOM 804 C CA . SER A 1 96 ? -5.187 0.004 32.072 1.00 50.22 96 SER A CA 1
ATOM 805 C C . SER A 1 96 ? -5.212 1.533 32.183 1.00 50.22 96 SER A C 1
ATOM 807 O O . SER A 1 96 ? -4.871 2.071 33.234 1.00 50.22 96 SER A O 1
ATOM 809 N N . LYS A 1 97 ? -5.647 2.265 31.152 1.00 46.41 97 LYS A N 1
ATOM 810 C CA . LYS A 1 97 ? -5.839 3.725 31.236 1.00 46.41 97 LYS A CA 1
ATOM 811 C C . LYS A 1 97 ? -7.111 4.193 30.535 1.00 46.41 97 LYS A C 1
ATOM 813 O O . LYS A 1 97 ? -7.079 5.134 29.750 1.00 46.41 97 LYS A O 1
ATOM 818 N N . ARG A 1 98 ? -8.256 3.570 30.821 1.00 50.34 98 ARG A N 1
ATOM 819 C CA . ARG A 1 98 ? -9.526 4.293 30.663 1.00 50.34 98 ARG A CA 1
ATOM 820 C C . ARG A 1 98 ? -9.685 5.175 31.907 1.00 50.34 98 ARG A C 1
ATOM 822 O O . ARG A 1 98 ? -9.884 4.616 32.985 1.00 50.34 98 ARG A O 1
ATOM 829 N N . PRO A 1 99 ? -9.571 6.516 31.827 1.00 42.75 99 PRO A N 1
ATOM 830 C CA . PRO A 1 99 ? -10.073 7.342 32.913 1.00 42.75 99 PRO A CA 1
ATOM 831 C C . PRO A 1 99 ? -11.557 7.010 33.044 1.00 42.75 99 PRO A C 1
ATOM 833 O O . PRO A 1 99 ? -12.283 7.036 32.047 1.00 42.75 99 PRO A O 1
ATOM 836 N N . ALA A 1 100 ? -11.984 6.621 34.247 1.00 47.06 100 ALA A N 1
ATOM 837 C CA . ALA A 1 100 ? -13.390 6.422 34.542 1.00 47.06 100 ALA A CA 1
ATOM 838 C C . ALA A 1 100 ? -14.132 7.667 34.054 1.00 47.06 100 ALA A C 1
ATOM 840 O O . ALA A 1 100 ? -13.884 8.779 34.525 1.00 47.06 100 ALA A O 1
ATOM 841 N N . SER A 1 101 ? -14.976 7.483 33.040 1.00 49.25 101 SER A N 1
ATOM 842 C CA . SER A 1 101 ? -15.880 8.510 32.560 1.00 49.25 101 SER A CA 1
ATOM 843 C C . SER A 1 101 ? -16.596 9.068 33.780 1.00 49.25 101 SER A C 1
ATOM 845 O O . SER A 1 101 ? -17.333 8.343 34.447 1.00 49.25 101 SER A O 1
ATOM 847 N N . SER A 1 102 ? -16.342 10.341 34.081 1.00 48.12 102 SER A N 1
ATOM 848 C CA . SER A 1 102 ? -16.975 11.105 35.154 1.00 48.12 102 SER A CA 1
ATOM 849 C C . SER A 1 102 ? -18.434 11.395 34.778 1.00 48.12 102 SER A C 1
ATOM 851 O O . SER A 1 102 ? -18.873 12.532 34.661 1.00 48.12 102 SER A O 1
ATOM 853 N N . GLN A 1 103 ? -19.198 10.341 34.512 1.00 55.34 103 GLN A N 1
ATOM 854 C CA . GLN A 1 103 ? -20.644 10.348 34.561 1.00 55.34 103 GLN A CA 1
ATOM 855 C C . GLN A 1 103 ? -21.006 9.783 35.923 1.00 55.34 103 GLN A C 1
ATOM 857 O O . GLN A 1 103 ? -21.168 8.581 36.041 1.00 55.34 103 GLN A O 1
ATOM 862 N N . HIS A 1 104 ? -21.014 10.634 36.950 1.00 48.16 104 HIS A N 1
ATOM 863 C CA . HIS A 1 104 ? -21.862 10.550 38.149 1.00 48.16 104 HIS A CA 1
ATOM 864 C C . HIS A 1 104 ? -21.554 11.772 39.027 1.00 48.16 104 HIS A C 1
ATOM 866 O O . HIS A 1 104 ? -20.875 11.709 40.047 1.00 48.16 104 HIS A O 1
ATOM 872 N N . ARG A 1 105 ? -22.050 12.937 38.608 1.00 48.97 105 ARG A N 1
ATOM 873 C CA . ARG A 1 105 ? -22.355 14.023 39.546 1.00 48.97 105 ARG A CA 1
ATOM 874 C C . ARG A 1 105 ? -23.602 14.769 39.077 1.00 48.97 105 ARG A C 1
ATOM 876 O O . ARG A 1 105 ? -23.583 15.942 38.730 1.00 48.97 105 ARG A O 1
ATOM 883 N N . ARG A 1 106 ? -24.718 14.041 39.046 1.00 47.94 106 ARG A N 1
ATOM 884 C CA . ARG A 1 106 ? -26.048 14.622 39.238 1.00 47.94 106 ARG A CA 1
ATOM 885 C C . ARG A 1 106 ? -26.694 13.925 40.426 1.00 47.94 106 ARG A C 1
ATOM 887 O O . ARG A 1 106 ? -26.584 12.712 40.541 1.00 47.94 106 ARG A O 1
ATOM 894 N N . LEU A 1 107 ? -27.404 14.739 41.209 1.00 51.56 107 LEU A N 1
ATOM 895 C CA . LEU A 1 107 ? -28.274 14.420 42.348 1.00 51.56 107 LEU A CA 1
ATOM 896 C C . LEU A 1 107 ? -27.596 14.392 43.724 1.00 51.56 107 LEU A C 1
ATOM 898 O O . LEU A 1 107 ? -27.315 13.326 44.236 1.00 51.56 107 LEU A O 1
ATOM 902 N N . GLN A 1 108 ? -27.421 15.570 44.334 1.00 53.84 108 GLN A N 1
ATOM 903 C CA . GLN A 1 108 ? -27.719 15.835 45.758 1.00 53.84 108 GLN A CA 1
ATOM 904 C C . GLN A 1 108 ? -27.714 17.366 45.998 1.00 53.84 108 GLN A C 1
ATOM 906 O O . GLN A 1 108 ? -26.887 17.877 46.732 1.00 53.84 108 GLN A O 1
ATOM 911 N N . HIS A 1 109 ? -28.602 18.135 45.358 1.00 44.06 109 HIS A N 1
ATOM 912 C CA . HIS A 1 109 ? -29.006 19.455 45.884 1.00 44.06 109 HIS A CA 1
ATOM 913 C C . HIS A 1 109 ? -30.466 19.721 45.513 1.00 44.06 109 HIS A C 1
ATOM 915 O O . HIS A 1 109 ? -30.809 20.604 44.735 1.00 44.06 109 HIS A O 1
ATOM 921 N N . ARG A 1 110 ? -31.349 18.898 46.074 1.00 52.41 110 ARG A N 1
ATOM 922 C CA . ARG A 1 110 ? -32.742 19.267 46.310 1.00 52.41 110 ARG A CA 1
ATOM 923 C C . ARG A 1 110 ? -33.089 18.749 47.690 1.00 52.41 110 ARG A C 1
ATOM 925 O O . ARG A 1 110 ? -33.382 17.568 47.815 1.00 52.41 110 ARG A O 1
ATOM 932 N N . SER A 1 111 ? -32.967 19.611 48.696 1.00 50.47 111 SER A N 1
ATOM 933 C CA . SER A 1 111 ? -33.755 19.625 49.940 1.00 50.47 111 SER A CA 1
ATOM 934 C C . SER A 1 111 ? -33.140 20.620 50.922 1.00 50.47 111 SER A C 1
ATOM 936 O O . SER A 1 111 ? -32.155 20.297 51.577 1.00 50.47 111 SER A O 1
ATOM 938 N N . ARG A 1 112 ? -33.730 21.815 51.008 1.00 47.69 112 ARG A N 1
ATOM 939 C CA . ARG A 1 112 ? -34.237 22.433 52.251 1.00 47.69 112 ARG A CA 1
ATOM 940 C C . ARG A 1 112 ? -34.547 23.909 51.995 1.00 47.69 112 ARG A C 1
ATOM 942 O O . ARG A 1 112 ? -33.701 24.782 52.128 1.00 47.69 112 ARG A O 1
ATOM 949 N N . SER A 1 113 ? -35.789 24.140 51.577 1.00 50.59 113 SER A N 1
ATOM 950 C CA . SER A 1 113 ? -36.557 25.293 52.044 1.00 50.59 113 SER A CA 1
ATOM 951 C C . SER A 1 113 ? -37.096 24.980 53.439 1.00 50.59 113 SER A C 1
ATOM 953 O O . SER A 1 113 ? -37.429 23.816 53.677 1.00 50.59 113 SER A O 1
ATOM 955 N N . ARG A 1 114 ? -37.319 26.048 54.221 1.00 46.97 114 ARG A N 1
ATOM 956 C CA . ARG A 1 114 ? -38.015 26.113 55.523 1.00 46.97 114 ARG A CA 1
ATOM 957 C C . ARG A 1 114 ? -37.142 25.558 56.660 1.00 46.97 114 ARG A C 1
ATOM 959 O O . ARG A 1 114 ? -36.605 24.465 56.527 1.00 46.97 114 ARG A O 1
ATOM 966 N N . ASP A 1 115 ? -36.830 26.312 57.706 1.00 49.59 115 ASP A N 1
ATOM 967 C CA . ASP A 1 115 ? -37.620 27.314 58.440 1.00 49.59 115 ASP A CA 1
ATOM 968 C C . ASP A 1 115 ? -36.889 28.648 58.666 1.00 49.59 115 ASP A C 1
ATOM 970 O O . ASP A 1 115 ? -35.635 28.648 58.664 1.00 49.59 115 ASP A O 1
#

pLDDT: mean 78.72, std 15.24, range [42.75, 93.38]

Foldseek 3Di:
DALVVVVVVVLVVVVVDDPPDDDDDDPDPSQQAFPDDQDDPPDDPVVLVVVCVVVVHDDDPDDDPVVSVVVSVVCVVVRRDGPVVCVVPPDDDDPPDDPPPPPDDDDDPDDDDDD

Organism: NCBI:txid143950